Protein AF-A0A4P1RBV3-F1 (afdb_monomer_lite)

Organism: Lupinus angustifolius (NCBI:txid3871)

Foldseek 3Di:
DQDDPDDDDDDDDDPDDDPPDLPPQAQPWDWDDDPPDIWIWGFNDADPVQRWTWTQTPVRDTDIDNPVPPPPD

Radius of gyration: 13.05 Å; chains: 1; bounding box: 26×31×28 Å

pLDDT: mean 70.46, std 21.05, range [29.22, 93.88]

Structure (mmCIF, N/CA/C/O backbone):
data_AF-A0A4P1RBV3-F1
#
_entry.id   AF-A0A4P1RBV3-F1
#
loop_
_atom_site.group_PDB
_atom_site.id
_atom_site.type_symbol
_atom_site.label_atom_id
_atom_site.label_alt_id
_atom_site.label_comp_id
_atom_site.label_asym_id
_atom_site.label_entity_id
_atom_site.label_seq_id
_atom_site.pdbx_PDB_ins_code
_atom_site.Cartn_x
_atom_site.Cartn_y
_atom_site.Cartn_z
_atom_site.occupancy
_atom_site.B_iso_or_equiv
_atom_site.auth_seq_id
_atom_site.auth_comp_id
_atom_site.auth_asym_id
_atom_site.auth_atom_id
_atom_site.pdbx_PDB_model_num
ATOM 1 N N . MET A 1 1 ? -4.475 -8.036 11.861 1.00 29.22 1 MET A N 1
ATOM 2 C CA . MET A 1 1 ? -5.160 -9.264 11.433 1.00 29.22 1 MET A CA 1
ATOM 3 C C . MET A 1 1 ? -5.226 -9.250 9.930 1.00 29.22 1 MET A C 1
ATOM 5 O O . 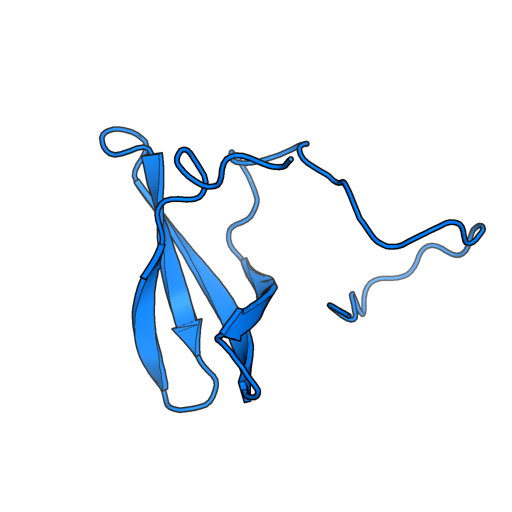MET A 1 1 ? -6.220 -8.838 9.370 1.00 29.22 1 MET A O 1
ATOM 9 N N . VAL A 1 2 ? -4.130 -9.620 9.290 1.00 31.84 2 VAL A N 1
ATOM 10 C CA . VAL A 1 2 ? -4.180 -10.179 7.943 1.00 31.84 2 VAL A CA 1
ATOM 11 C C . VAL A 1 2 ? -4.258 -11.681 8.171 1.00 31.84 2 VAL A C 1
ATOM 13 O O . VAL A 1 2 ? -3.461 -12.201 8.950 1.00 31.84 2 VAL A O 1
ATOM 16 N N . TYR A 1 3 ? -5.239 -12.361 7.587 1.00 34.72 3 TYR A N 1
ATOM 17 C CA . TYR A 1 3 ? -5.267 -13.819 7.609 1.00 34.72 3 TYR A CA 1
ATOM 18 C C . TYR A 1 3 ? -4.550 -14.319 6.354 1.00 34.72 3 TYR A C 1
ATOM 20 O O 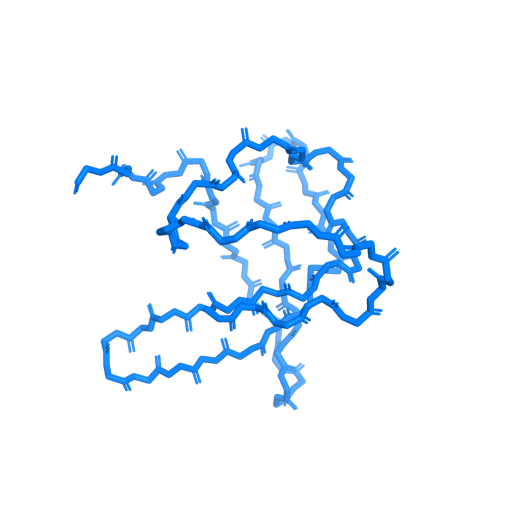. TYR A 1 3 ? -4.964 -14.005 5.240 1.00 34.72 3 TYR A O 1
ATOM 28 N N . ARG A 1 4 ? -3.448 -15.056 6.529 1.00 41.41 4 ARG A N 1
ATOM 29 C CA . ARG A 1 4 ? -2.711 -15.690 5.430 1.00 41.41 4 ARG A CA 1
ATOM 30 C C . ARG A 1 4 ? -3.187 -17.141 5.333 1.00 41.41 4 ARG A C 1
ATOM 32 O O . ARG A 1 4 ? -2.726 -17.998 6.081 1.00 41.41 4 ARG A O 1
ATOM 39 N N . SER A 1 5 ? -4.129 -17.418 4.433 1.00 38.97 5 SER A N 1
ATOM 40 C CA . SER A 1 5 ? -4.505 -18.791 4.071 1.00 38.97 5 SER A CA 1
ATOM 41 C C . SER A 1 5 ? -3.424 -19.386 3.166 1.00 38.97 5 SER A C 1
ATOM 43 O O . SER A 1 5 ? -3.547 -19.394 1.946 1.00 38.97 5 SER A O 1
ATOM 45 N N . GLY A 1 6 ? -2.333 -19.841 3.773 1.00 41.25 6 GLY A N 1
ATOM 46 C CA . GLY A 1 6 ? -1.242 -20.550 3.110 1.00 41.25 6 GLY A CA 1
ATOM 47 C C . GLY A 1 6 ? -0.380 -21.196 4.182 1.00 41.25 6 GLY A C 1
ATOM 48 O O . GLY A 1 6 ? 0.326 -20.501 4.905 1.00 41.25 6 GLY A O 1
ATOM 49 N N . GLY A 1 7 ? -0.543 -22.507 4.356 1.00 46.66 7 GLY A N 1
ATOM 50 C CA . GLY A 1 7 ? -0.101 -23.238 5.538 1.00 46.66 7 GLY A CA 1
ATOM 51 C C . GLY A 1 7 ? 1.392 -23.132 5.841 1.00 46.66 7 GLY A C 1
ATOM 52 O O . GLY A 1 7 ? 2.225 -23.517 5.031 1.00 46.66 7 GLY A O 1
ATOM 53 N N . LEU A 1 8 ? 1.699 -22.711 7.067 1.00 40.09 8 LEU A N 1
ATOM 54 C CA . LEU A 1 8 ? 2.769 -23.271 7.886 1.00 40.09 8 LEU A CA 1
ATOM 55 C C . LEU A 1 8 ? 2.433 -22.949 9.347 1.00 40.09 8 LEU A C 1
ATOM 57 O O . LEU A 1 8 ? 2.375 -21.786 9.741 1.00 40.09 8 LEU A O 1
ATOM 61 N N . GLN A 1 9 ? 2.127 -23.983 10.129 1.00 47.88 9 GLN A N 1
ATOM 62 C CA . GLN A 1 9 ? 1.973 -23.863 11.578 1.00 47.88 9 GLN A CA 1
ATOM 63 C C . GLN A 1 9 ? 3.332 -23.494 12.176 1.00 47.88 9 GLN A C 1
ATOM 65 O O . GLN A 1 9 ? 4.298 -24.145 11.803 1.00 47.88 9 GLN A O 1
ATOM 70 N N . ILE A 1 10 ? 3.388 -22.497 13.069 1.00 42.31 10 ILE A N 1
ATOM 71 C CA . ILE A 1 10 ? 4.276 -22.380 14.247 1.00 42.31 10 ILE A CA 1
ATOM 72 C C . ILE A 1 10 ? 4.012 -21.015 14.922 1.00 42.31 10 ILE A C 1
ATOM 74 O O . ILE A 1 10 ? 4.147 -19.979 14.286 1.00 42.31 10 ILE A O 1
ATOM 78 N N . GLY A 1 11 ? 3.662 -21.062 16.216 1.00 33.47 11 GLY A N 1
ATOM 79 C CA . GLY A 1 11 ? 4.051 -20.106 17.270 1.00 33.47 11 GLY A CA 1
ATOM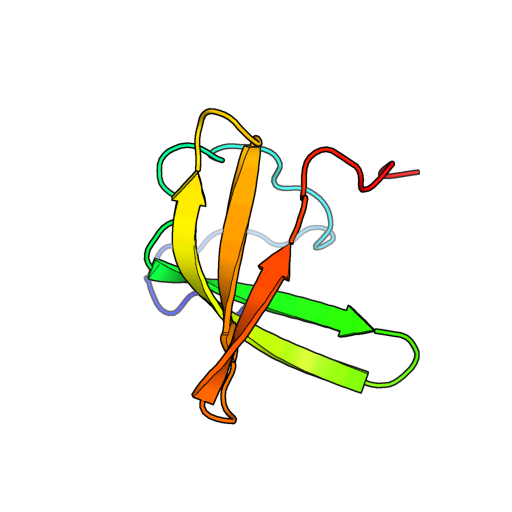 80 C C . GLY A 1 11 ? 3.581 -18.648 17.179 1.00 33.47 11 GLY A C 1
ATOM 81 O O . GLY A 1 11 ? 4.057 -17.882 16.352 1.00 33.47 11 GLY A O 1
ATOM 82 N N . GLY A 1 12 ? 2.712 -18.231 18.104 1.00 56.53 12 GLY A N 1
ATOM 83 C CA . GLY A 1 12 ? 2.331 -16.827 18.279 1.00 56.53 12 GLY A CA 1
ATOM 84 C C . GLY A 1 12 ? 3.374 -15.986 19.026 1.00 56.53 12 GLY A C 1
ATOM 85 O O . GLY A 1 12 ? 4.054 -16.494 19.910 1.00 56.53 12 GLY A O 1
ATOM 86 N N . SER A 1 13 ? 3.442 -14.696 18.689 1.00 41.78 13 SER A N 1
ATOM 87 C CA . SER A 1 13 ? 3.801 -13.570 19.566 1.00 41.78 13 SER A CA 1
ATOM 88 C C . SER A 1 13 ? 3.446 -12.278 18.818 1.00 41.78 13 SER A C 1
ATOM 90 O O . SER A 1 13 ? 3.671 -12.212 17.614 1.00 41.78 13 SER A O 1
ATOM 92 N N . ASP A 1 14 ? 2.799 -11.338 19.507 1.00 41.97 14 ASP A N 1
ATOM 93 C CA . ASP A 1 14 ? 2.444 -9.956 19.131 1.00 41.97 14 ASP A CA 1
ATOM 94 C C . ASP A 1 14 ? 2.514 -9.568 17.640 1.00 41.97 14 ASP A C 1
ATOM 96 O O . ASP A 1 14 ? 3.574 -9.369 17.060 1.00 41.97 14 ASP A O 1
ATOM 100 N N . VAL A 1 15 ? 1.338 -9.412 17.014 1.00 44.81 15 VAL A N 1
ATOM 101 C CA . VAL A 1 15 ? 1.176 -9.069 15.587 1.00 44.81 15 VAL A CA 1
ATOM 102 C C . VAL A 1 15 ? 1.439 -7.579 15.349 1.00 44.81 15 VAL A C 1
ATOM 104 O O . VAL A 1 15 ? 0.527 -6.807 15.047 1.00 44.81 15 VAL A O 1
ATOM 107 N N . VAL A 1 16 ? 2.697 -7.193 15.487 1.00 53.22 16 VAL A N 1
ATOM 108 C CA . VAL A 1 16 ? 3.321 -6.008 14.898 1.00 53.22 16 VAL A CA 1
ATOM 109 C C . VAL A 1 16 ? 4.681 -6.490 14.382 1.00 53.22 16 VAL A C 1
ATOM 111 O O . VAL A 1 16 ? 5.255 -7.412 14.944 1.00 53.22 16 VAL A O 1
ATOM 114 N N . ASP A 1 17 ? 5.141 -5.929 13.270 1.00 53.28 17 ASP A N 1
ATOM 115 C CA . ASP A 1 17 ? 6.384 -6.273 12.570 1.00 53.28 17 ASP A CA 1
ATOM 116 C C . ASP A 1 17 ? 6.394 -7.544 11.712 1.00 53.28 17 ASP A C 1
ATOM 118 O O . ASP A 1 17 ? 6.825 -8.624 12.113 1.00 53.28 17 ASP A O 1
ATOM 122 N N . GLN A 1 18 ? 6.128 -7.347 10.417 1.00 47.44 18 GLN A N 1
ATOM 123 C CA . GLN A 1 18 ? 7.101 -7.830 9.434 1.00 47.44 18 GLN A CA 1
ATOM 124 C C . GLN A 1 18 ? 7.425 -6.766 8.375 1.00 47.44 18 GLN A C 1
ATOM 126 O O . GLN A 1 18 ? 6.779 -6.703 7.329 1.00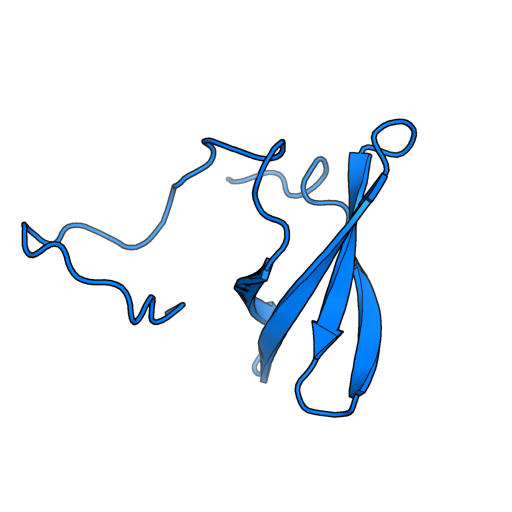 47.44 18 GLN A O 1
ATOM 131 N N . PRO A 1 19 ? 8.505 -5.994 8.582 1.00 54.62 19 PRO A N 1
ATOM 132 C CA . PRO A 1 19 ? 9.192 -5.266 7.530 1.00 54.62 19 PRO A CA 1
ATOM 133 C C . PRO A 1 19 ? 10.208 -6.209 6.876 1.00 54.62 19 PRO A C 1
ATOM 135 O O . PRO A 1 19 ? 11.395 -6.161 7.184 1.00 54.62 19 PRO A O 1
ATOM 138 N N . LYS A 1 20 ? 9.770 -7.141 6.018 1.00 45.47 20 LYS A N 1
ATOM 139 C CA . LYS A 1 20 ? 10.695 -8.056 5.313 1.00 45.47 20 LYS A CA 1
ATOM 140 C C . LYS A 1 20 ? 10.057 -8.701 4.076 1.00 45.47 20 LYS A C 1
ATOM 142 O O . LYS A 1 20 ? 9.882 -9.907 4.038 1.00 45.47 20 LYS A O 1
ATOM 147 N N . CYS A 1 21 ? 9.695 -7.875 3.084 1.00 46.62 21 CYS A N 1
ATOM 148 C CA . CYS A 1 21 ? 9.848 -8.133 1.633 1.00 46.62 21 CYS A CA 1
ATOM 149 C C . CYS A 1 21 ? 8.977 -7.191 0.770 1.00 46.62 21 CYS A C 1
ATOM 151 O O . CYS A 1 21 ? 8.148 -7.641 -0.014 1.00 46.62 21 CYS A O 1
ATOM 153 N N . LEU A 1 22 ? 9.254 -5.879 0.794 1.00 53.56 22 LEU A N 1
ATOM 154 C CA . LEU A 1 22 ? 8.642 -4.877 -0.115 1.00 53.56 22 LEU A CA 1
ATOM 155 C C . LEU A 1 22 ? 8.847 -5.170 -1.620 1.00 53.56 22 LEU A C 1
ATOM 157 O O . LEU A 1 22 ? 8.331 -4.464 -2.476 1.00 53.56 22 LEU A O 1
ATOM 161 N N . ARG A 1 23 ? 9.646 -6.184 -1.971 1.00 55.75 23 ARG A N 1
ATOM 162 C CA . ARG A 1 23 ? 9.982 -6.520 -3.360 1.00 55.75 23 ARG A CA 1
ATOM 163 C C . ARG A 1 23 ? 9.116 -7.632 -3.952 1.00 55.75 23 ARG A C 1
ATOM 165 O O . ARG A 1 23 ? 9.135 -7.790 -5.166 1.00 55.75 23 ARG A O 1
ATOM 172 N N . ASN A 1 24 ? 8.385 -8.392 -3.132 1.00 71.50 24 ASN A N 1
ATOM 173 C CA . ASN A 1 24 ? 7.524 -9.479 -3.613 1.00 71.50 24 ASN A CA 1
ATOM 174 C C . ASN A 1 24 ? 6.222 -9.598 -2.804 1.00 71.50 24 ASN A C 1
ATOM 176 O O . ASN A 1 24 ? 5.791 -10.693 -2.462 1.00 71.50 24 ASN A O 1
ATOM 180 N N . CYS A 1 25 ? 5.631 -8.456 -2.463 1.00 81.56 25 CYS A N 1
ATOM 181 C CA . CYS A 1 25 ? 4.360 -8.369 -1.745 1.00 81.56 25 CYS A CA 1
ATOM 182 C C . CYS A 1 25 ? 3.147 -8.261 -2.690 1.00 81.56 25 CYS A C 1
ATOM 184 O O . CYS A 1 25 ? 2.016 -8.118 -2.235 1.00 81.56 25 CYS A O 1
ATOM 186 N N . ILE A 1 26 ? 3.351 -8.316 -4.013 1.00 86.12 26 ILE A N 1
ATOM 187 C CA . ILE A 1 26 ? 2.247 -8.316 -4.983 1.00 86.12 26 ILE A CA 1
ATOM 188 C C . ILE A 1 26 ? 1.426 -9.596 -4.793 1.00 86.12 26 ILE A C 1
ATOM 190 O O . ILE A 1 26 ? 1.971 -10.695 -4.755 1.00 86.12 26 ILE A O 1
ATOM 194 N N . GLY A 1 27 ? 0.111 -9.442 -4.691 1.00 86.69 27 GLY A N 1
ATOM 195 C CA . GLY A 1 27 ? -0.831 -10.514 -4.389 1.00 86.69 27 GLY A CA 1
ATOM 196 C C . GLY A 1 27 ? -1.047 -10.740 -2.892 1.00 86.69 27 GLY A C 1
ATOM 197 O O . GLY A 1 27 ? -1.921 -11.521 -2.522 1.00 86.69 27 GLY A O 1
ATOM 198 N N . GLU A 1 28 ? -0.301 -10.060 -2.018 1.00 87.62 28 GLU A N 1
ATOM 199 C CA . GLU A 1 28 ? -0.538 -10.147 -0.581 1.00 87.62 28 GLU A CA 1
ATOM 200 C C . GLU A 1 28 ? -1.749 -9.311 -0.175 1.00 87.62 28 GLU A C 1
ATOM 202 O O . GLU A 1 28 ? -1.923 -8.165 -0.600 1.00 87.62 28 GLU A O 1
ATOM 207 N N . VAL A 1 29 ? -2.585 -9.904 0.674 1.00 87.88 29 VAL A N 1
ATOM 208 C CA . VAL A 1 29 ? -3.678 -9.202 1.338 1.00 87.88 29 VAL A CA 1
ATOM 209 C C . VAL A 1 29 ? -3.101 -8.446 2.524 1.00 87.88 29 VAL A C 1
ATOM 211 O O . VAL A 1 29 ? -2.349 -9.001 3.319 1.00 87.88 29 VAL A O 1
ATOM 214 N N . ILE A 1 30 ? -3.480 -7.189 2.670 1.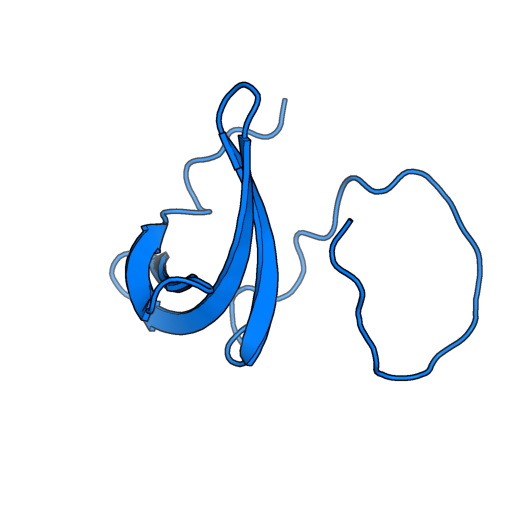00 84.81 30 ILE A N 1
ATOM 215 C CA . ILE A 1 30 ? -3.111 -6.328 3.779 1.00 84.81 30 ILE A CA 1
ATOM 216 C C . ILE A 1 30 ? -4.359 -5.847 4.510 1.00 84.81 30 ILE A C 1
ATOM 218 O O . ILE A 1 30 ? -5.457 -5.780 3.956 1.00 84.81 30 ILE A O 1
ATOM 222 N N . ARG A 1 31 ? -4.175 -5.505 5.784 1.00 85.88 31 ARG A N 1
ATOM 223 C CA . ARG A 1 31 ? -5.200 -4.901 6.629 1.00 85.88 31 ARG A CA 1
ATOM 224 C C . ARG A 1 31 ? -4.765 -3.481 6.926 1.00 85.88 31 ARG A C 1
ATOM 226 O O . ARG A 1 31 ? -3.763 -3.295 7.611 1.00 85.88 31 ARG A O 1
ATOM 233 N N . ILE A 1 32 ? -5.563 -2.518 6.498 1.00 82.31 32 ILE A N 1
ATOM 234 C CA . ILE A 1 32 ? -5.348 -1.105 6.787 1.00 82.31 32 ILE A CA 1
ATOM 235 C C . ILE A 1 32 ? -6.356 -0.684 7.849 1.00 82.31 32 ILE A C 1
ATOM 237 O O . ILE A 1 32 ? -7.557 -0.935 7.725 1.00 82.31 32 ILE A O 1
ATOM 241 N N . LYS A 1 33 ? -5.855 -0.091 8.931 1.00 82.06 33 LYS A N 1
ATOM 242 C CA . LYS A 1 33 ? -6.687 0.529 9.961 1.00 82.06 33 LYS A CA 1
ATOM 243 C C . LYS A 1 33 ? -6.660 2.033 9.735 1.00 82.06 33 LYS A C 1
ATOM 245 O O . LYS A 1 33 ? -5.595 2.632 9.813 1.00 82.06 33 LYS A O 1
ATOM 250 N N . HIS A 1 34 ? -7.815 2.630 9.481 1.00 76.00 34 HIS A N 1
ATOM 251 C CA . HIS A 1 34 ? -7.957 4.075 9.389 1.00 76.00 34 HIS A CA 1
ATOM 252 C C . HIS A 1 34 ? -8.997 4.537 10.408 1.00 76.00 34 HIS A C 1
ATOM 254 O O . HIS A 1 34 ? -10.192 4.278 10.242 1.00 76.00 34 HIS A O 1
ATOM 260 N N . LEU A 1 35 ? -8.530 5.213 11.463 1.00 79.81 35 LEU A N 1
ATOM 261 C CA . LEU A 1 35 ? -9.336 5.583 12.630 1.00 79.81 35 LEU A CA 1
ATOM 262 C C . LEU A 1 35 ? -10.045 4.343 13.212 1.00 79.81 35 LEU A C 1
ATOM 264 O O . LEU A 1 35 ? -9.383 3.419 13.682 1.00 79.81 35 LEU A O 1
ATOM 268 N N . GLU A 1 36 ? -11.375 4.302 13.135 1.00 80.94 36 GLU A N 1
ATOM 269 C CA . GLU A 1 36 ? -12.214 3.207 13.636 1.00 80.94 36 GLU A CA 1
ATOM 270 C C . GLU A 1 36 ? -12.580 2.174 12.558 1.00 80.94 36 GLU A C 1
ATOM 272 O O . GLU A 1 36 ? -13.152 1.129 12.864 1.00 80.94 36 GLU A O 1
ATOM 277 N N . ASN A 1 37 ? -12.220 2.425 11.295 1.00 80.75 37 ASN A N 1
ATOM 278 C CA . ASN A 1 37 ? -12.545 1.541 10.184 1.00 80.75 37 ASN A CA 1
ATOM 279 C C . ASN A 1 37 ? -11.364 0.642 9.820 1.00 80.75 37 ASN A C 1
ATOM 281 O O . ASN A 1 37 ? -10.214 1.070 9.703 1.00 80.75 37 ASN A O 1
ATOM 285 N N . VAL A 1 38 ? -11.668 -0.635 9.606 1.00 84.88 38 VAL A N 1
ATOM 286 C CA . VAL A 1 38 ? -10.716 -1.635 9.130 1.00 84.88 38 VAL A CA 1
ATOM 287 C C . VAL A 1 38 ? -11.096 -1.996 7.708 1.00 84.88 38 VAL A C 1
ATOM 289 O O . VAL A 1 38 ? -12.230 -2.396 7.467 1.00 84.88 38 VAL A O 1
ATOM 292 N N . ARG A 1 39 ? -10.144 -1.890 6.782 1.00 86.69 39 ARG A N 1
ATOM 293 C CA . ARG A 1 39 ? -10.321 -2.318 5.393 1.00 86.69 39 ARG A CA 1
ATOM 294 C C . ARG A 1 39 ? -9.275 -3.358 5.029 1.00 86.69 39 ARG A C 1
ATOM 296 O O . ARG A 1 39 ? -8.131 -3.296 5.490 1.00 86.69 39 ARG A O 1
ATOM 303 N N . PHE A 1 40 ? -9.680 -4.303 4.194 1.00 87.50 40 PHE A N 1
ATOM 304 C CA . PHE A 1 40 ? -8.793 -5.287 3.597 1.00 87.50 40 PHE A CA 1
ATOM 305 C C . PHE A 1 40 ? -8.590 -4.952 2.129 1.00 87.50 40 PHE A C 1
ATOM 307 O O . PHE A 1 40 ? -9.515 -4.524 1.438 1.00 87.50 40 PHE A O 1
ATOM 314 N N . GLY A 1 41 ? -7.366 -5.130 1.658 1.00 90.25 41 GLY A N 1
ATOM 315 C CA . GLY A 1 41 ? -7.043 -4.931 0.256 1.00 90.25 41 GLY A CA 1
ATOM 316 C C . GLY A 1 41 ? -5.885 -5.809 -0.170 1.00 90.25 41 GLY A C 1
ATOM 317 O O . GLY A 1 41 ? -5.147 -6.315 0.667 1.00 90.25 41 GLY A O 1
ATOM 318 N N . ILE A 1 42 ? -5.736 -6.007 -1.471 1.00 90.75 42 ILE A N 1
ATOM 319 C CA . ILE A 1 42 ? -4.655 -6.781 -2.073 1.00 90.75 42 ILE A CA 1
ATOM 320 C C . ILE A 1 42 ? -3.684 -5.840 -2.778 1.00 90.75 42 ILE A C 1
ATOM 322 O O . ILE A 1 42 ? -4.093 -4.940 -3.515 1.00 90.75 42 ILE A O 1
ATOM 326 N N . ILE A 1 43 ? -2.387 -6.034 -2.559 1.00 89.88 43 ILE A N 1
ATOM 327 C CA . ILE A 1 43 ? -1.358 -5.277 -3.269 1.00 89.88 43 ILE A CA 1
ATOM 328 C C . ILE A 1 43 ? -1.334 -5.767 -4.715 1.00 89.88 43 ILE A C 1
ATOM 330 O O . ILE A 1 43 ? -0.960 -6.902 -4.993 1.00 89.88 43 ILE A O 1
ATOM 334 N N . ILE A 1 44 ? -1.702 -4.905 -5.656 1.00 92.56 44 ILE A N 1
ATOM 335 C CA . ILE A 1 44 ? -1.743 -5.254 -7.084 1.00 92.56 44 ILE A CA 1
ATOM 336 C C . ILE A 1 44 ? -0.519 -4.748 -7.846 1.00 92.56 44 ILE A C 1
ATOM 338 O O . ILE A 1 44 ? -0.222 -5.230 -8.938 1.00 92.56 44 ILE A O 1
ATOM 342 N N . ARG A 1 45 ? 0.197 -3.759 -7.297 1.00 91.25 45 ARG A N 1
ATOM 343 C CA . ARG A 1 45 ? 1.357 -3.153 -7.953 1.00 91.25 45 ARG A CA 1
ATOM 344 C C . ARG A 1 45 ? 2.308 -2.524 -6.946 1.00 91.25 45 ARG A C 1
ATOM 346 O O . ARG A 1 45 ? 1.870 -1.928 -5.967 1.00 91.25 45 ARG A O 1
ATOM 353 N N . PHE A 1 46 ? 3.597 -2.583 -7.261 1.00 87.44 46 PHE A N 1
ATOM 354 C CA . PHE A 1 46 ? 4.647 -1.811 -6.608 1.00 87.44 46 PHE A CA 1
ATOM 355 C C . PHE A 1 46 ? 5.353 -0.924 -7.638 1.00 87.44 46 PHE A C 1
ATOM 357 O O . PHE A 1 46 ? 5.743 -1.394 -8.711 1.00 87.44 46 PHE A O 1
ATOM 364 N N . ASP A 1 47 ? 5.514 0.357 -7.321 1.00 86.69 47 ASP A N 1
ATOM 365 C CA . ASP A 1 47 ? 6.324 1.288 -8.096 1.00 86.69 47 ASP A CA 1
ATOM 366 C C . ASP A 1 47 ? 7.663 1.525 -7.393 1.00 86.69 47 ASP A C 1
ATOM 368 O O . ASP A 1 47 ? 7.744 2.206 -6.374 1.00 86.69 47 ASP A O 1
ATOM 372 N N . LYS A 1 48 ? 8.738 0.996 -7.985 1.00 82.12 48 LYS A N 1
ATOM 373 C CA . LYS A 1 48 ? 10.101 1.117 -7.452 1.00 82.12 48 LYS A CA 1
ATOM 374 C C . LYS A 1 48 ? 10.637 2.550 -7.424 1.00 82.12 48 LYS A C 1
ATOM 376 O O . LYS A 1 48 ? 11.568 2.810 -6.670 1.00 82.12 48 LYS A O 1
ATOM 381 N N . TYR A 1 49 ? 10.121 3.447 -8.268 1.00 86.25 49 TYR A N 1
ATOM 382 C CA . TYR A 1 49 ? 10.627 4.818 -8.359 1.00 86.25 49 TYR A CA 1
ATOM 383 C C . TYR A 1 49 ? 10.053 5.685 -7.244 1.00 86.25 49 TYR A C 1
ATOM 385 O O . TYR A 1 49 ? 10.792 6.415 -6.591 1.00 86.25 49 TYR A O 1
ATOM 393 N N . SER A 1 50 ? 8.746 5.573 -7.001 1.00 85.62 50 SER A N 1
ATOM 394 C CA . SER A 1 50 ? 8.075 6.281 -5.908 1.00 85.62 50 SER A CA 1
ATOM 395 C C . SER A 1 50 ? 8.079 5.516 -4.581 1.00 85.62 50 SER A C 1
ATOM 397 O O . SER A 1 50 ? 7.733 6.098 -3.561 1.00 85.62 50 SER A O 1
ATOM 399 N N . GLN A 1 51 ? 8.464 4.235 -4.592 1.00 84.88 51 GLN A N 1
ATOM 400 C CA . GLN A 1 51 ? 8.344 3.280 -3.480 1.00 84.88 51 GLN A CA 1
ATOM 401 C C . GLN A 1 51 ? 6.904 3.085 -2.971 1.00 84.88 51 GLN A C 1
ATOM 403 O O . GLN A 1 51 ? 6.680 2.634 -1.847 1.00 84.88 51 GLN A O 1
ATOM 408 N N . LYS A 1 52 ? 5.911 3.372 -3.819 1.00 88.06 52 LYS A N 1
ATOM 409 C CA . LYS A 1 52 ? 4.489 3.274 -3.476 1.00 88.06 52 LYS A CA 1
ATOM 410 C C . LYS A 1 52 ? 3.861 1.973 -3.955 1.00 88.06 52 LYS A C 1
ATOM 412 O O . LYS A 1 52 ? 4.272 1.384 -4.955 1.00 88.06 52 LYS A O 1
ATOM 417 N N . HIS A 1 53 ? 2.820 1.556 -3.248 1.00 90.12 53 HIS A N 1
ATOM 418 C CA . HIS A 1 53 ? 2.045 0.355 -3.527 1.00 90.12 53 HIS A CA 1
ATOM 419 C C . HIS A 1 53 ? 0.635 0.746 -3.952 1.00 90.12 53 HIS A C 1
ATOM 421 O O . HIS A 1 53 ? 0.017 1.606 -3.331 1.00 90.12 53 HIS A O 1
ATOM 427 N N . SER A 1 54 ? 0.117 0.116 -5.000 1.00 92.56 54 SER A N 1
ATOM 428 C CA . SER A 1 54 ? -1.302 0.204 -5.345 1.00 92.56 54 SER A CA 1
ATOM 429 C C . SER A 1 54 ? -2.037 -0.958 -4.697 1.00 92.56 54 SER A C 1
ATOM 431 O O . SER A 1 54 ? -1.642 -2.114 -4.876 1.00 92.56 54 SER A O 1
ATOM 433 N N . ILE A 1 55 ? -3.102 -0.648 -3.969 1.00 92.31 55 ILE A N 1
ATOM 434 C CA . ILE A 1 55 ? -3.909 -1.617 -3.231 1.00 92.31 55 ILE A CA 1
ATOM 435 C C . ILE A 1 55 ? -5.329 -1.569 -3.764 1.00 92.31 55 ILE A C 1
ATOM 437 O O . ILE A 1 55 ? -5.928 -0.498 -3.810 1.00 92.31 55 ILE A O 1
ATOM 441 N N . MET A 1 56 ? -5.847 -2.727 -4.165 1.00 93.88 56 MET A N 1
ATOM 442 C CA . MET A 1 56 ? -7.248 -2.910 -4.525 1.00 93.88 56 MET A CA 1
ATOM 443 C C . MET A 1 56 ? -8.020 -3.377 -3.296 1.00 93.88 56 MET A C 1
ATOM 445 O O . MET A 1 56 ? -7.679 -4.404 -2.711 1.00 93.88 56 MET A O 1
ATOM 449 N N . PHE A 1 57 ? -9.042 -2.628 -2.906 1.00 91.75 57 PHE A N 1
ATOM 450 C CA . PHE A 1 57 ? -9.895 -2.952 -1.768 1.00 91.75 57 PHE A CA 1
ATOM 451 C C . PHE A 1 57 ? -11.109 -3.784 -2.183 1.00 91.75 57 PHE A C 1
ATOM 453 O O . PHE A 1 57 ? -11.411 -3.942 -3.365 1.00 91.75 57 PHE A O 1
ATOM 460 N N . GLU A 1 58 ? -11.813 -4.312 -1.183 1.00 90.00 58 GLU A N 1
ATOM 461 C CA . GLU A 1 58 ? -13.030 -5.122 -1.342 1.00 90.00 58 GLU A CA 1
ATOM 462 C C . GLU A 1 58 ? -14.161 -4.403 -2.099 1.00 90.00 58 GLU A C 1
ATOM 464 O O . GLU A 1 58 ? -14.992 -5.052 -2.727 1.00 90.00 58 GLU A O 1
ATOM 469 N N . ASP A 1 59 ? -14.183 -3.070 -2.075 1.00 89.44 59 ASP A N 1
ATOM 470 C CA . ASP A 1 59 ? -15.134 -2.233 -2.819 1.00 89.44 59 ASP A CA 1
ATOM 471 C C . ASP A 1 59 ? -14.731 -2.007 -4.290 1.00 89.44 59 ASP A C 1
ATOM 473 O O . ASP A 1 59 ? -15.435 -1.324 -5.033 1.00 89.44 59 ASP A O 1
ATOM 477 N N . GLY A 1 60 ? -13.599 -2.572 -4.720 1.00 90.50 60 GLY A N 1
ATOM 478 C CA . GLY A 1 60 ? -13.032 -2.392 -6.053 1.00 90.50 60 GLY A CA 1
ATOM 479 C C . GLY A 1 60 ? -12.255 -1.085 -6.233 1.00 90.50 60 GLY A C 1
ATOM 480 O O . GLY A 1 60 ? -11.687 -0.866 -7.306 1.00 90.50 60 GLY A O 1
ATOM 481 N N . CYS A 1 61 ? -12.180 -0.226 -5.211 1.00 92.81 61 CYS A N 1
ATOM 482 C CA . CYS A 1 61 ? -11.375 0.988 -5.263 1.00 92.81 61 CYS A CA 1
ATOM 483 C C . CYS A 1 61 ? -9.884 0.641 -5.236 1.00 92.81 61 CYS A C 1
ATOM 485 O O . CYS A 1 61 ? -9.451 -0.275 -4.534 1.00 92.81 61 CYS A O 1
ATOM 487 N N . VAL A 1 62 ? -9.085 1.415 -5.974 1.00 92.62 62 VAL A N 1
ATOM 488 C CA . VAL A 1 62 ? -7.624 1.313 -5.949 1.00 92.62 62 VAL A CA 1
ATOM 489 C C . VAL A 1 62 ? -7.046 2.577 -5.335 1.00 92.62 62 VAL A C 1
ATOM 491 O O . VAL A 1 62 ? -7.236 3.667 -5.871 1.00 92.62 62 VAL A O 1
ATOM 494 N N . GLU A 1 63 ? -6.302 2.431 -4.244 1.00 92.06 63 GLU A N 1
ATOM 495 C CA . GLU A 1 63 ? -5.600 3.546 -3.603 1.00 92.06 63 GLU A CA 1
ATOM 496 C C . GLU A 1 63 ? -4.090 3.298 -3.593 1.00 92.06 63 GLU A C 1
ATOM 498 O O . GLU A 1 63 ? -3.613 2.165 -3.711 1.00 92.06 63 GLU A O 1
ATOM 503 N N . ILE A 1 64 ? -3.325 4.382 -3.472 1.00 90.62 64 ILE A N 1
ATOM 504 C CA . ILE A 1 64 ? -1.865 4.350 -3.489 1.00 90.62 64 ILE A CA 1
ATOM 505 C C . ILE A 1 64 ? -1.355 4.617 -2.075 1.00 90.62 64 ILE A C 1
ATOM 507 O O . ILE A 1 64 ? -1.530 5.721 -1.563 1.00 90.62 64 ILE A O 1
ATOM 511 N N . TYR A 1 65 ? -0.672 3.637 -1.487 1.00 85.69 65 TYR A N 1
ATOM 512 C CA . TYR A 1 65 ? -0.056 3.758 -0.169 1.00 85.69 65 TYR A CA 1
ATOM 513 C C . TYR A 1 65 ? 1.456 3.869 -0.274 1.00 85.69 65 TYR A C 1
ATOM 515 O O . TYR A 1 65 ? 2.119 3.178 -1.052 1.00 85.69 65 TYR A O 1
ATOM 523 N N . ASP A 1 66 ? 1.995 4.760 0.543 1.00 83.94 66 ASP A N 1
ATOM 524 C CA . ASP A 1 66 ? 3.423 4.951 0.712 1.00 83.94 66 ASP A CA 1
ATOM 525 C C . ASP A 1 66 ? 3.855 4.335 2.043 1.00 83.94 66 ASP A C 1
ATOM 527 O O . ASP A 1 66 ? 3.923 5.012 3.066 1.00 83.94 66 ASP A O 1
ATOM 531 N N . PHE A 1 67 ? 4.151 3.035 2.021 1.00 72.25 67 PHE A N 1
ATOM 532 C CA . PHE A 1 67 ? 4.655 2.324 3.199 1.00 72.25 67 PHE A CA 1
ATOM 533 C C . PHE A 1 67 ? 6.069 2.762 3.611 1.00 72.25 67 PHE A C 1
ATOM 535 O O . PHE A 1 67 ? 6.557 2.310 4.640 1.00 72.25 67 PHE A O 1
ATOM 542 N N . SER A 1 68 ? 6.743 3.629 2.838 1.00 68.81 68 SER A N 1
ATOM 543 C CA . SER A 1 68 ? 8.044 4.183 3.238 1.00 68.81 68 SER A CA 1
ATOM 544 C C . SER A 1 68 ? 7.927 5.314 4.264 1.00 68.81 68 SER A C 1
ATOM 546 O O . SER A 1 68 ? 8.927 5.673 4.880 1.00 68.81 68 SER A O 1
ATOM 548 N N . LYS A 1 69 ? 6.724 5.883 4.434 1.00 59.97 69 LYS A N 1
ATOM 549 C CA . LYS A 1 69 ? 6.471 7.062 5.276 1.00 59.97 69 LYS A CA 1
ATOM 550 C C . LYS A 1 69 ? 5.732 6.781 6.575 1.00 59.97 69 LYS A C 1
ATOM 552 O O . LYS A 1 69 ? 5.581 7.707 7.367 1.00 59.97 69 LYS A O 1
ATOM 557 N N . GLU A 1 70 ? 5.242 5.563 6.791 1.00 53.91 70 GLU A N 1
ATOM 558 C CA . GLU A 1 70 ? 4.778 5.195 8.127 1.00 53.91 70 GLU A CA 1
ATOM 559 C C . GLU A 1 70 ? 6.008 5.134 9.034 1.00 53.91 70 GLU A C 1
ATOM 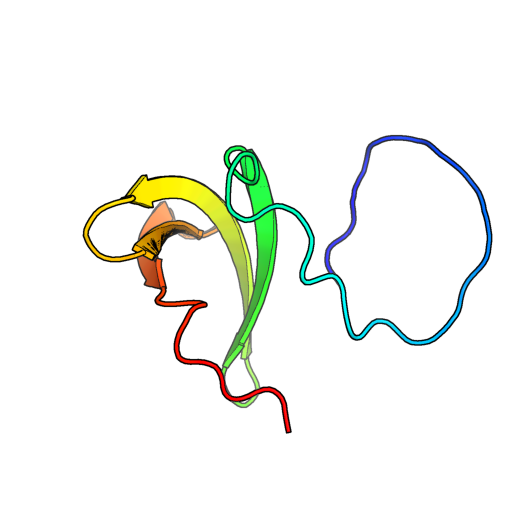561 O O . GLU A 1 70 ? 6.871 4.276 8.870 1.00 53.91 70 GLU A O 1
ATOM 566 N N . ASP A 1 71 ? 6.120 6.118 9.923 1.00 43.78 71 ASP A N 1
ATOM 567 C CA . ASP A 1 71 ? 7.072 6.125 11.026 1.00 43.78 71 ASP A CA 1
ATOM 568 C C . ASP A 1 71 ? 6.501 5.161 12.074 1.00 43.78 71 ASP A C 1
ATOM 570 O O . ASP A 1 71 ? 5.491 5.447 12.718 1.00 43.78 71 ASP A O 1
ATOM 574 N N . TRP A 1 72 ? 7.055 3.952 12.143 1.00 51.47 72 TRP A N 1
ATOM 575 C CA . TRP A 1 72 ? 6.609 2.909 13.069 1.00 51.47 72 TRP A CA 1
ATOM 576 C C . TRP A 1 72 ? 7.175 3.195 14.464 1.00 51.47 72 TRP A C 1
ATOM 578 O O . TRP A 1 72 ? 8.144 2.553 14.871 1.00 51.47 72 TRP A O 1
ATOM 588 N N . ASN A 1 73 ? 6.596 4.163 15.180 1.00 33.12 73 ASN A N 1
ATOM 589 C CA . ASN A 1 73 ? 6.892 4.401 16.596 1.00 33.12 73 ASN A CA 1
ATOM 590 C C . ASN A 1 73 ? 5.623 4.409 17.452 1.00 33.12 73 ASN A C 1
ATOM 592 O O . ASN A 1 73 ? 4.675 5.147 17.100 1.00 33.12 73 ASN A O 1
#

Sequence (73 aa):
MVYRSGGLQIGGSDVVDQPKCLRNCIGEVIRIKHLENVRFGIIIRFDKYSQKHSIMFEDGCVEIYDFSKEDWN

Secondary structure (DSSP, 8-state):
-----S--------S------TTS-TT-EEEEEETTEEEEEEEEEEETTTTEEEEEETTS-EEEE-TTS----